Protein AF-A0A4S0JJ67-F1 (afdb_monomer)

Mean predicted aligned error: 5.37 Å

Structure (mmCIF, N/CA/C/O backbone):
data_AF-A0A4S0JJ67-F1
#
_entry.id   AF-A0A4S0JJ67-F1
#
loop_
_atom_site.group_PDB
_atom_site.id
_atom_site.type_symbol
_atom_site.label_atom_id
_atom_site.label_alt_id
_atom_site.label_comp_id
_atom_site.label_asym_id
_atom_site.label_entity_id
_atom_site.label_seq_id
_atom_site.pdbx_PDB_ins_code
_atom_site.Cartn_x
_atom_site.Cartn_y
_atom_site.Cartn_z
_atom_site.occupancy
_atom_site.B_iso_or_equiv
_atom_site.auth_seq_id
_atom_site.auth_comp_id
_atom_site.auth_asym_id
_atom_site.auth_atom_id
_atom_site.pdbx_PDB_model_num
ATOM 1 N N . GLY A 1 1 ? 4.771 10.484 -2.980 1.00 54.16 1 GLY A N 1
ATOM 2 C CA . GLY A 1 1 ? 5.658 11.636 -2.751 1.00 54.16 1 GLY A CA 1
ATOM 3 C C . GLY A 1 1 ? 7.096 11.160 -2.719 1.00 54.16 1 GLY A C 1
ATOM 4 O O . GLY A 1 1 ? 7.292 9.951 -2.617 1.00 54.16 1 GLY A O 1
ATOM 5 N N . PRO A 1 2 ? 8.080 12.063 -2.842 1.00 56.19 2 PRO A N 1
ATOM 6 C CA . PRO A 1 2 ? 9.457 11.760 -2.454 1.00 56.19 2 PRO A CA 1
ATOM 7 C C . PRO A 1 2 ? 9.528 11.520 -0.931 1.00 56.19 2 PRO A C 1
ATOM 9 O O . PRO A 1 2 ? 8.606 11.926 -0.225 1.00 56.19 2 PRO A O 1
ATOM 12 N N . CYS A 1 3 ? 10.609 10.894 -0.455 1.00 64.25 3 CYS A N 1
ATOM 13 C CA . CYS A 1 3 ? 10.884 10.560 0.960 1.00 64.25 3 CYS A CA 1
ATOM 14 C C . CYS A 1 3 ? 10.233 9.260 1.487 1.00 64.25 3 CYS A C 1
ATOM 16 O O . CYS A 1 3 ? 9.478 8.590 0.780 1.00 64.25 3 CYS A O 1
ATOM 18 N N . THR A 1 4 ? 10.616 8.849 2.702 1.00 69.06 4 THR A N 1
ATOM 19 C CA . THR A 1 4 ? 10.081 7.666 3.407 1.00 69.06 4 THR A CA 1
ATOM 20 C C . THR A 1 4 ? 8.768 7.994 4.133 1.00 69.06 4 THR A C 1
ATOM 22 O O . THR A 1 4 ? 8.506 9.168 4.400 1.00 69.06 4 THR A O 1
ATOM 25 N N . PRO A 1 5 ? 7.926 7.005 4.502 1.00 70.00 5 PRO A N 1
ATOM 26 C CA . PRO A 1 5 ? 6.691 7.296 5.238 1.00 70.00 5 PRO A CA 1
ATOM 27 C C . PRO A 1 5 ? 6.927 8.009 6.574 1.00 70.00 5 PRO A C 1
ATOM 29 O O . PRO A 1 5 ? 6.112 8.836 6.966 1.00 70.00 5 PRO A O 1
ATOM 32 N N . ASN A 1 6 ? 8.066 7.759 7.229 1.00 70.12 6 ASN A N 1
ATOM 33 C CA . ASN A 1 6 ? 8.488 8.460 8.450 1.00 70.12 6 ASN A CA 1
ATOM 34 C C . ASN A 1 6 ? 8.631 9.974 8.262 1.00 70.12 6 ASN A C 1
ATOM 36 O O . ASN A 1 6 ? 8.475 10.740 9.205 1.00 70.12 6 ASN A O 1
ATOM 40 N N . GLU A 1 7 ? 8.925 10.404 7.040 1.00 72.38 7 GLU A N 1
ATOM 41 C CA . GLU A 1 7 ? 9.117 11.806 6.676 1.00 72.38 7 GLU A CA 1
ATOM 42 C C . GLU A 1 7 ? 7.844 12.403 6.050 1.00 72.38 7 GLU A C 1
ATOM 44 O O . GLU A 1 7 ? 7.816 13.582 5.705 1.00 72.38 7 GLU A O 1
ATOM 49 N N . ALA A 1 8 ? 6.763 11.620 5.926 1.00 69.44 8 ALA A N 1
ATOM 50 C CA . ALA A 1 8 ? 5.505 12.016 5.287 1.00 69.44 8 ALA A CA 1
ATOM 51 C C . ALA A 1 8 ? 4.609 12.917 6.167 1.00 69.44 8 ALA A C 1
ATOM 53 O O . ALA A 1 8 ? 3.386 12.959 5.981 1.00 69.44 8 ALA A O 1
ATOM 54 N N . GLY A 1 9 ? 5.202 13.638 7.124 1.00 72.62 9 GLY A N 1
ATOM 55 C CA . GLY A 1 9 ? 4.523 14.584 8.010 1.00 72.62 9 GLY A CA 1
ATOM 56 C C . GLY A 1 9 ? 3.332 13.969 8.753 1.00 72.62 9 GLY A C 1
ATOM 57 O O . GLY A 1 9 ? 3.423 12.880 9.312 1.00 72.62 9 GLY A O 1
ATOM 58 N N . VAL A 1 10 ? 2.187 14.659 8.719 1.00 84.62 10 VAL A N 1
ATOM 59 C CA . VAL A 1 10 ? 0.943 14.273 9.421 1.00 84.62 10 VAL A CA 1
ATOM 60 C C . VAL A 1 10 ? 0.247 13.033 8.845 1.00 84.62 10 VAL A C 1
ATOM 62 O O . VAL A 1 10 ? -0.761 12.585 9.386 1.00 84.62 10 VAL A O 1
ATOM 65 N N . SER A 1 11 ? 0.743 12.475 7.735 1.00 86.88 11 SER A N 1
ATOM 66 C CA . SER A 1 11 ? 0.039 11.422 6.992 1.00 86.88 11 SER A CA 1
ATOM 67 C C . SER A 1 11 ? -0.136 10.141 7.808 1.00 86.88 11 SER A C 1
ATOM 69 O O . SER A 1 11 ? -1.208 9.546 7.770 1.00 86.88 11 SER A O 1
ATOM 71 N N . LEU A 1 12 ? 0.887 9.721 8.563 1.00 89.44 12 LEU A N 1
ATOM 72 C CA . LEU A 1 12 ? 0.806 8.509 9.390 1.00 89.44 12 LEU A CA 1
ATOM 73 C C . LEU A 1 12 ? -0.224 8.669 10.512 1.00 89.44 12 LEU A C 1
ATOM 75 O O . LEU A 1 12 ? -1.055 7.790 10.725 1.00 89.44 12 LEU A O 1
ATOM 79 N N . GLU A 1 13 ? -0.207 9.821 11.182 1.00 90.25 13 GLU A N 1
ATOM 80 C CA . GLU A 1 13 ? -1.155 10.142 12.248 1.00 90.25 13 GLU A CA 1
ATOM 81 C C . GLU A 1 13 ? -2.593 10.225 11.717 1.00 90.25 13 GLU A C 1
ATOM 83 O O . GLU A 1 13 ? -3.520 9.710 12.342 1.00 90.25 13 GLU A O 1
ATOM 88 N N . LEU A 1 14 ? -2.786 10.814 10.533 1.00 93.00 14 LEU A N 1
ATOM 89 C CA . LEU A 1 14 ? -4.088 10.879 9.872 1.00 93.00 14 LEU A CA 1
ATOM 90 C C . LEU A 1 14 ? -4.616 9.478 9.555 1.00 93.00 14 LEU A C 1
ATOM 92 O O . LEU A 1 14 ? -5.760 9.177 9.891 1.00 93.00 14 LEU A O 1
ATOM 96 N N . ILE A 1 15 ? -3.790 8.617 8.953 1.00 93.62 15 ILE A N 1
ATOM 97 C CA . ILE A 1 15 ? -4.171 7.231 8.645 1.00 93.62 15 ILE A CA 1
ATOM 98 C C . ILE A 1 15 ? -4.542 6.490 9.932 1.00 93.62 15 ILE A 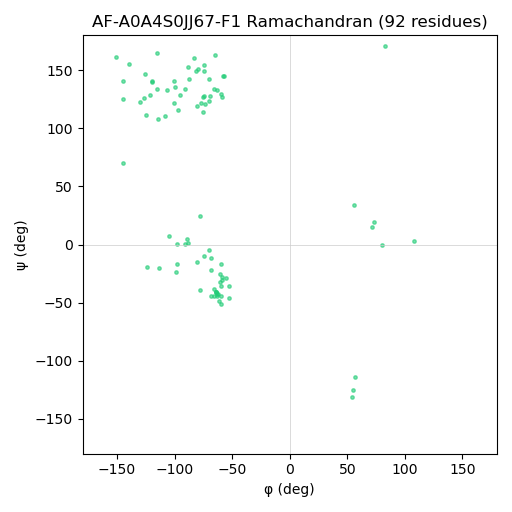C 1
ATOM 100 O O . ILE A 1 15 ? -5.575 5.830 9.975 1.00 93.62 15 ILE A O 1
ATOM 104 N N . GLN A 1 16 ? -3.751 6.643 10.996 1.00 92.19 16 GLN A N 1
ATOM 105 C CA . GLN A 1 16 ? -4.004 5.977 12.271 1.00 92.19 16 GLN A CA 1
ATOM 106 C C . GLN A 1 16 ? -5.323 6.426 12.916 1.00 92.19 16 GLN A C 1
ATOM 108 O O . GLN A 1 16 ? -6.069 5.597 13.435 1.00 92.19 16 GLN A O 1
ATOM 113 N N . ARG A 1 17 ? -5.626 7.729 12.884 1.00 95.00 17 ARG A N 1
ATOM 114 C CA . ARG A 1 17 ? -6.831 8.292 13.514 1.00 95.00 17 ARG A CA 1
ATOM 115 C C . ARG A 1 17 ? -8.100 8.072 12.693 1.00 95.00 17 ARG A C 1
ATOM 117 O O . ARG A 1 17 ? -9.154 7.833 13.274 1.00 95.00 17 ARG A O 1
ATOM 124 N N . LEU A 1 18 ? -8.018 8.195 11.368 1.00 95.25 18 LEU A N 1
ATOM 125 C CA . LEU A 1 18 ? -9.189 8.166 10.484 1.00 95.25 18 LEU A CA 1
ATOM 126 C C . LEU A 1 18 ? -9.428 6.804 9.834 1.00 95.25 18 LEU A C 1
ATOM 128 O O . LEU A 1 18 ? -10.567 6.512 9.488 1.00 95.25 18 LEU A O 1
ATOM 132 N N . GLY A 1 19 ? -8.407 5.955 9.702 1.00 93.62 19 GLY A N 1
ATOM 133 C CA .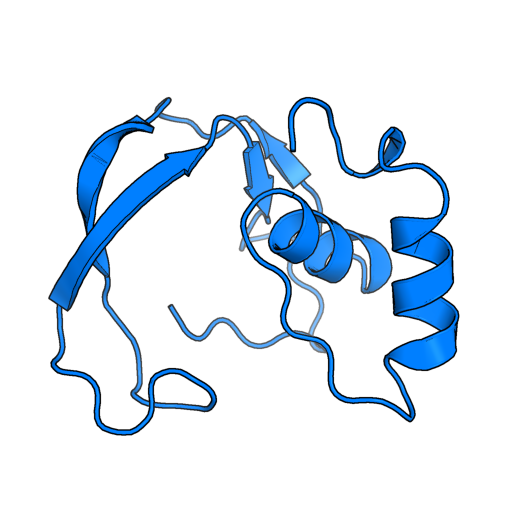 GLY A 1 19 ? -8.521 4.629 9.085 1.00 93.62 19 GLY A CA 1
ATOM 134 C C . GLY A 1 19 ? -9.635 3.736 9.656 1.00 93.62 19 GLY A C 1
ATOM 135 O O 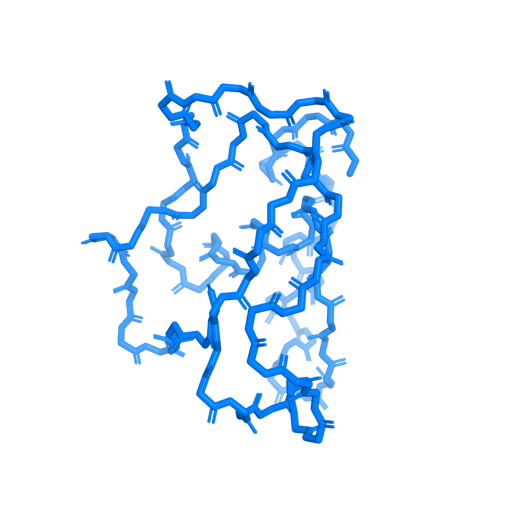. GLY A 1 19 ? -10.281 3.043 8.873 1.00 93.62 19 GLY A O 1
ATOM 136 N N . PRO A 1 20 ? -9.938 3.765 10.972 1.00 93.69 20 PRO A N 1
ATOM 137 C CA . PRO A 1 20 ? -11.042 2.980 11.530 1.00 93.69 20 PRO A CA 1
ATOM 138 C C . PRO A 1 20 ? -12.449 3.437 11.113 1.00 93.69 20 PRO A C 1
ATOM 140 O O . PRO A 1 20 ? -13.391 2.656 11.219 1.00 93.69 20 PRO A O 1
ATOM 143 N N . THR A 1 21 ? -12.627 4.694 10.693 1.00 96.75 21 THR A N 1
ATOM 144 C CA . THR A 1 21 ? -13.959 5.296 10.468 1.00 96.75 21 THR A CA 1
ATOM 145 C C . THR A 1 21 ? -14.161 5.844 9.062 1.00 96.75 21 THR A C 1
ATOM 147 O O . THR A 1 21 ? -15.295 6.043 8.635 1.00 96.75 21 THR A O 1
ATOM 150 N N . THR A 1 22 ? -13.076 6.098 8.337 1.00 96.00 22 THR A N 1
ATOM 151 C CA . THR A 1 22 ? -13.077 6.739 7.025 1.00 96.00 22 THR A CA 1
ATOM 152 C C . THR A 1 22 ? -12.324 5.848 6.042 1.00 96.00 22 THR A C 1
ATOM 154 O O . THR A 1 22 ? -11.170 5.511 6.304 1.00 96.00 22 THR A O 1
ATOM 157 N N . PRO A 1 23 ? -12.919 5.477 4.895 1.00 95.06 23 PRO A N 1
ATOM 158 C CA . PRO A 1 23 ? -12.194 4.752 3.858 1.00 95.06 23 PRO A CA 1
ATOM 159 C C . PRO A 1 23 ? -10.991 5.556 3.339 1.00 95.06 23 PRO A C 1
ATOM 161 O O . PRO A 1 23 ? -11.137 6.714 2.949 1.00 95.06 23 PRO A O 1
ATOM 164 N N . ILE A 1 24 ? -9.806 4.937 3.300 1.00 95.25 24 ILE A N 1
ATOM 165 C CA . ILE A 1 24 ? -8.562 5.558 2.819 1.00 95.25 24 ILE A CA 1
ATOM 166 C C . ILE A 1 24 ? -7.991 4.742 1.657 1.00 95.25 24 ILE A C 1
ATOM 168 O O . ILE A 1 24 ? -7.765 3.540 1.780 1.00 95.25 24 ILE A O 1
ATOM 172 N N . LEU A 1 25 ? -7.689 5.417 0.545 1.00 94.62 25 LEU A N 1
ATOM 173 C CA . LEU A 1 25 ? -6.931 4.858 -0.575 1.00 94.62 25 LEU A CA 1
ATOM 174 C C . LEU A 1 25 ? -5.532 5.483 -0.622 1.00 94.62 25 LEU A C 1
ATOM 176 O O . LEU A 1 25 ? -5.375 6.660 -0.942 1.00 94.62 25 LEU A O 1
ATOM 180 N N . GLY A 1 26 ? -4.506 4.690 -0.318 1.00 91.94 26 GLY A N 1
ATOM 181 C CA . GLY A 1 26 ? -3.109 5.116 -0.383 1.00 91.94 26 GLY A CA 1
ATOM 182 C C . GLY A 1 26 ? -2.455 4.745 -1.711 1.00 91.94 26 GLY A C 1
ATOM 183 O O . GLY A 1 26 ? -2.463 3.583 -2.103 1.00 91.94 26 GLY A O 1
ATOM 184 N N . VAL A 1 27 ? -1.818 5.713 -2.377 1.00 89.62 27 VAL A N 1
ATOM 185 C CA . VAL A 1 27 ? -1.042 5.492 -3.612 1.00 89.62 27 VAL A CA 1
ATOM 186 C C . VAL A 1 27 ? 0.412 5.912 -3.391 1.00 89.62 27 VAL A C 1
ATOM 188 O O . VAL A 1 27 ? 0.681 6.933 -2.753 1.00 89.62 27 VAL A O 1
ATOM 191 N N . CYS A 1 28 ? 1.366 5.138 -3.923 1.00 86.88 28 CYS A N 1
ATOM 192 C CA . CYS A 1 28 ? 2.806 5.386 -3.783 1.00 86.88 28 CYS A CA 1
ATOM 193 C C . CYS A 1 28 ? 3.216 5.460 -2.294 1.00 86.88 28 CYS A C 1
ATOM 195 O O . CYS A 1 28 ? 3.093 4.474 -1.570 1.00 86.88 28 CYS A O 1
ATOM 197 N N . LEU A 1 29 ? 3.649 6.627 -1.814 1.00 87.19 29 LEU A N 1
ATOM 198 C CA . LEU A 1 29 ? 3.995 6.859 -0.408 1.00 87.19 29 LEU A CA 1
ATOM 199 C C . LEU A 1 29 ? 2.806 6.618 0.536 1.00 87.19 29 LEU A C 1
ATOM 201 O O . LEU A 1 29 ? 3.000 6.136 1.644 1.00 87.19 29 LEU A O 1
ATOM 205 N N . GLY A 1 30 ? 1.575 6.890 0.088 1.00 90.00 30 GLY A N 1
ATOM 206 C CA . GLY A 1 30 ? 0.376 6.615 0.882 1.00 90.00 30 GLY A CA 1
ATOM 207 C C . GLY A 1 30 ? 0.162 5.118 1.111 1.00 90.00 30 GLY A C 1
ATOM 208 O O . GLY A 1 30 ? -0.183 4.717 2.215 1.00 90.00 30 GLY A O 1
ATOM 209 N N . HIS A 1 31 ? 0.436 4.282 0.103 1.00 92.19 31 HIS A N 1
ATOM 210 C CA . HIS A 1 31 ? 0.374 2.823 0.246 1.00 92.19 31 HIS A CA 1
ATOM 211 C C . HIS A 1 31 ? 1.406 2.322 1.269 1.00 92.19 31 HIS A C 1
ATOM 213 O O . HIS A 1 31 ? 1.082 1.527 2.148 1.00 92.19 31 HIS A O 1
ATOM 219 N N . GLN A 1 32 ? 2.633 2.847 1.201 1.00 91.00 32 GLN A N 1
ATOM 220 C CA . GLN A 1 32 ? 3.693 2.533 2.164 1.00 91.00 32 GLN A CA 1
ATOM 221 C C . GLN A 1 32 ? 3.336 3.005 3.581 1.00 91.00 32 GLN A C 1
ATOM 223 O O . GLN A 1 32 ? 3.566 2.278 4.541 1.00 91.00 32 GLN A O 1
ATOM 228 N N . GLY A 1 33 ? 2.740 4.194 3.709 1.00 92.38 33 GLY A N 1
ATOM 229 C CA . GLY A 1 33 ? 2.277 4.737 4.985 1.00 92.38 33 GLY A CA 1
ATOM 230 C C . GLY A 1 33 ? 1.189 3.886 5.631 1.00 92.38 33 GLY A C 1
ATOM 231 O O . GLY A 1 33 ? 1.283 3.614 6.821 1.00 92.38 33 GLY A O 1
ATOM 232 N N . ILE A 1 34 ? 0.213 3.399 4.856 1.00 93.88 34 ILE A N 1
ATOM 233 C CA . ILE A 1 34 ? -0.799 2.455 5.356 1.00 93.88 34 ILE A CA 1
ATOM 234 C C . ILE A 1 34 ? -0.120 1.188 5.874 1.00 93.88 34 ILE A C 1
ATOM 236 O O . ILE A 1 34 ? -0.342 0.812 7.022 1.00 93.88 34 ILE A O 1
ATOM 240 N N . GLY A 1 35 ? 0.751 0.572 5.067 1.00 92.31 35 GLY A N 1
ATOM 241 C CA . GLY A 1 35 ? 1.500 -0.614 5.485 1.00 92.31 35 GLY A CA 1
ATOM 242 C C . GLY A 1 35 ? 2.230 -0.390 6.809 1.00 92.31 35 GLY A C 1
ATOM 243 O O . GLY A 1 35 ? 2.103 -1.198 7.722 1.00 92.31 35 GLY A O 1
ATOM 244 N N . GLN A 1 36 ? 2.912 0.748 6.944 1.00 92.00 36 GLN A N 1
ATOM 245 C CA . GLN A 1 36 ? 3.672 1.086 8.142 1.00 92.00 36 GLN A CA 1
ATOM 246 C C . GLN A 1 36 ? 2.802 1.346 9.379 1.00 92.00 36 GLN A C 1
ATOM 248 O O . GLN A 1 36 ? 3.120 0.845 10.454 1.00 92.00 36 GLN A O 1
ATOM 253 N N . VAL A 1 37 ? 1.705 2.103 9.251 1.00 92.94 37 VAL A N 1
ATOM 254 C CA . VAL A 1 37 ? 0.801 2.415 10.377 1.00 92.94 37 VAL A CA 1
ATOM 255 C C . VAL A 1 37 ? 0.218 1.151 10.997 1.00 92.94 37 VAL A C 1
ATOM 257 O O . VAL A 1 37 ? 0.063 1.083 12.214 1.00 92.94 37 VAL A O 1
ATOM 260 N N . TYR A 1 38 ? -0.069 0.143 10.176 1.00 92.50 38 TYR A N 1
ATOM 261 C CA . TYR A 1 38 ? -0.625 -1.121 10.650 1.00 92.50 38 TYR A CA 1
ATOM 262 C C . TYR A 1 38 ? 0.433 -2.153 11.065 1.00 92.50 38 TYR A C 1
ATOM 264 O O . TYR A 1 38 ? 0.052 -3.231 11.505 1.00 92.50 38 TYR A O 1
ATOM 272 N N . GLY A 1 39 ? 1.730 -1.822 10.997 1.00 90.25 39 GLY A N 1
ATOM 273 C CA . GLY A 1 39 ? 2.827 -2.645 11.527 1.00 90.25 39 GLY A CA 1
ATOM 274 C C . GLY A 1 39 ? 3.706 -3.340 10.482 1.00 90.25 39 GLY A C 1
ATOM 275 O O . GLY A 1 39 ? 4.621 -4.069 10.851 1.00 90.25 39 GLY A O 1
ATOM 276 N N . GLY A 1 40 ? 3.468 -3.118 9.189 1.00 92.06 40 GLY A N 1
ATOM 277 C CA . GLY A 1 40 ? 4.329 -3.612 8.115 1.00 92.06 40 GLY A CA 1
ATOM 278 C C . GLY A 1 40 ? 5.640 -2.829 8.001 1.00 92.06 40 GLY A C 1
ATOM 279 O O . GLY A 1 40 ? 5.702 -1.626 8.254 1.00 92.06 40 GLY A O 1
ATOM 280 N N . THR A 1 41 ? 6.708 -3.495 7.564 1.00 90.44 41 THR A N 1
ATOM 281 C CA . THR A 1 41 ? 8.013 -2.848 7.363 1.00 90.44 41 THR A CA 1
ATOM 282 C C . THR A 1 41 ? 8.149 -2.334 5.935 1.00 90.44 41 THR A C 1
ATOM 284 O O . THR A 1 41 ? 7.873 -3.052 4.975 1.00 90.44 41 THR A O 1
ATOM 287 N N . VAL A 1 42 ? 8.620 -1.096 5.768 1.00 89.12 42 VAL A N 1
ATOM 288 C CA . VAL A 1 42 ? 8.928 -0.528 4.449 1.00 89.12 42 VAL A CA 1
ATOM 289 C C . 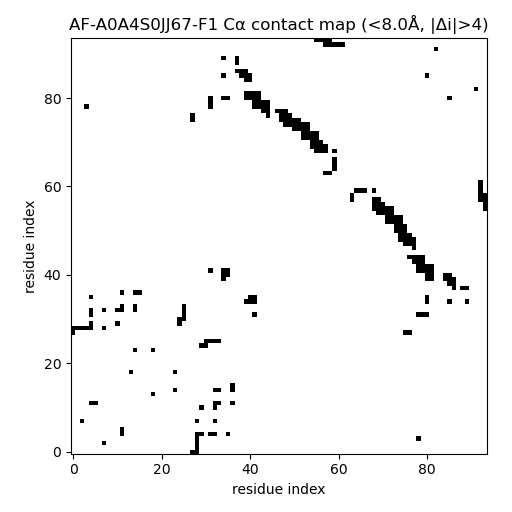VAL A 1 42 ? 10.421 -0.666 4.174 1.00 89.12 42 VAL A C 1
ATOM 291 O O . VAL A 1 42 ? 11.251 -0.078 4.863 1.00 89.12 42 VAL A O 1
ATOM 294 N N . ILE A 1 43 ? 10.763 -1.444 3.149 1.00 88.50 43 ILE A N 1
ATOM 295 C CA . ILE A 1 43 ? 12.143 -1.755 2.762 1.00 88.50 43 ILE A CA 1
ATOM 296 C C . ILE A 1 43 ? 12.469 -1.191 1.381 1.00 88.50 43 ILE A C 1
ATOM 298 O O . ILE A 1 43 ? 11.584 -0.837 0.597 1.00 88.50 43 ILE A O 1
ATOM 302 N N . ARG A 1 44 ? 13.761 -1.135 1.043 1.00 84.31 44 ARG A N 1
ATOM 303 C CA . ARG A 1 44 ? 14.185 -0.834 -0.330 1.00 84.31 44 ARG A CA 1
ATOM 304 C C . ARG A 1 44 ? 13.750 -1.947 -1.274 1.00 84.31 44 ARG A C 1
ATOM 306 O O . ARG A 1 44 ? 13.949 -3.126 -0.999 1.00 84.31 44 ARG A O 1
ATOM 313 N N . ALA A 1 45 ? 13.183 -1.556 -2.409 1.00 79.75 45 ALA A N 1
ATOM 314 C CA . ALA A 1 45 ? 12.870 -2.485 -3.479 1.00 79.75 45 ALA A CA 1
ATOM 315 C C . ALA A 1 45 ? 14.171 -3.094 -4.018 1.00 79.75 45 ALA A C 1
ATOM 317 O O . ALA A 1 45 ? 15.108 -2.359 -4.332 1.00 79.75 45 ALA A O 1
ATOM 318 N N . GLY A 1 46 ? 14.213 -4.420 -4.183 1.00 72.81 46 GLY A N 1
ATOM 319 C CA . GLY A 1 46 ? 15.380 -5.100 -4.761 1.00 72.81 46 GLY A CA 1
ATOM 320 C C . GLY A 1 46 ? 15.702 -4.646 -6.191 1.00 72.81 46 GLY A C 1
ATOM 321 O O . GLY A 1 46 ? 16.855 -4.683 -6.598 1.00 72.81 46 GLY A O 1
ATOM 322 N N . ASN A 1 47 ? 14.698 -4.155 -6.927 1.00 71.25 47 ASN A N 1
ATOM 323 C CA . ASN A 1 47 ? 14.851 -3.547 -8.246 1.00 71.25 47 ASN A CA 1
ATOM 324 C C . ASN A 1 47 ? 14.138 -2.192 -8.284 1.00 71.25 47 ASN A C 1
ATOM 326 O O . ASN A 1 47 ? 12.925 -2.116 -8.065 1.00 71.25 47 ASN A O 1
ATOM 330 N N . ILE A 1 48 ? 14.877 -1.129 -8.605 1.00 70.69 48 ILE A N 1
ATOM 331 C CA . ILE A 1 48 ? 14.314 0.213 -8.782 1.00 70.69 48 ILE A CA 1
ATOM 332 C C . ILE A 1 48 ? 13.553 0.251 -10.111 1.00 70.69 48 ILE A C 1
ATOM 334 O O . ILE A 1 48 ? 14.120 0.015 -11.178 1.00 70.69 48 ILE A O 1
ATOM 338 N N . MET A 1 49 ? 12.260 0.565 -10.048 1.00 68.75 49 MET A N 1
ATOM 339 C CA . MET A 1 49 ? 11.394 0.673 -11.223 1.00 68.75 49 MET A CA 1
ATOM 340 C C . MET A 1 49 ? 10.944 2.126 -11.358 1.00 68.75 49 MET A C 1
ATOM 342 O O . MET A 1 49 ? 10.161 2.600 -10.537 1.00 68.75 49 MET A O 1
ATOM 346 N N . HIS A 1 50 ? 11.479 2.827 -12.361 1.00 73.56 50 HIS A N 1
ATOM 347 C CA . HIS A 1 50 ? 11.203 4.235 -12.654 1.00 73.56 50 HIS A CA 1
ATOM 348 C C . HIS A 1 50 ? 10.735 4.337 -14.111 1.00 73.56 50 HIS A C 1
ATOM 350 O O . HIS A 1 50 ? 11.500 4.036 -15.026 1.00 73.56 50 HIS A O 1
ATOM 356 N N . GLY A 1 51 ? 9.461 4.670 -14.323 1.00 68.75 51 GLY A N 1
ATOM 357 C CA . GLY A 1 51 ? 8.879 4.854 -15.659 1.00 68.75 51 GLY A CA 1
ATOM 358 C C . GLY A 1 51 ? 8.680 3.572 -16.473 1.00 68.75 51 GLY A C 1
ATOM 359 O O . GLY A 1 51 ? 8.461 3.645 -17.677 1.00 68.75 51 GLY A O 1
ATOM 360 N N . LYS A 1 52 ? 8.751 2.395 -15.840 1.00 78.12 52 LYS A N 1
ATOM 361 C CA . LYS A 1 52 ? 8.531 1.099 -16.502 1.00 78.12 52 LYS A CA 1
ATOM 362 C C . LYS A 1 52 ? 7.129 0.583 -16.211 1.00 78.12 52 LYS A C 1
ATOM 364 O O . LYS A 1 52 ? 6.659 0.682 -15.077 1.00 78.12 52 LYS A O 1
ATOM 369 N N . THR A 1 53 ? 6.484 -0.007 -17.210 1.00 82.94 53 THR A N 1
ATOM 370 C CA . THR A 1 53 ? 5.228 -0.732 -17.013 1.00 82.94 53 THR A CA 1
ATOM 371 C C . THR A 1 53 ? 5.498 -2.124 -16.452 1.00 82.94 53 THR A C 1
ATOM 373 O O . THR A 1 53 ? 6.573 -2.707 -16.626 1.00 82.94 53 THR A O 1
ATOM 376 N N . SER A 1 54 ? 4.549 -2.654 -15.693 1.00 83.62 54 SER A N 1
ATOM 377 C CA . SER A 1 54 ? 4.577 -4.033 -15.222 1.00 83.62 54 SER A CA 1
ATOM 378 C C . SER A 1 54 ? 3.156 -4.586 -15.183 1.00 83.62 54 SER A C 1
ATOM 380 O O . SER A 1 54 ? 2.244 -3.859 -14.780 1.00 83.62 54 SER A O 1
ATOM 382 N N . PRO A 1 55 ? 2.962 -5.859 -15.564 1.00 88.62 55 PRO A N 1
ATOM 383 C CA . PRO A 1 55 ? 1.683 -6.522 -15.378 1.00 88.62 55 PRO A CA 1
ATOM 384 C C . PRO A 1 55 ? 1.441 -6.745 -13.882 1.00 88.62 55 PRO A C 1
ATOM 386 O O . PRO A 1 55 ? 2.293 -7.321 -13.200 1.00 88.62 55 PRO A O 1
ATOM 389 N N . ILE A 1 56 ? 0.286 -6.310 -13.386 1.00 90.25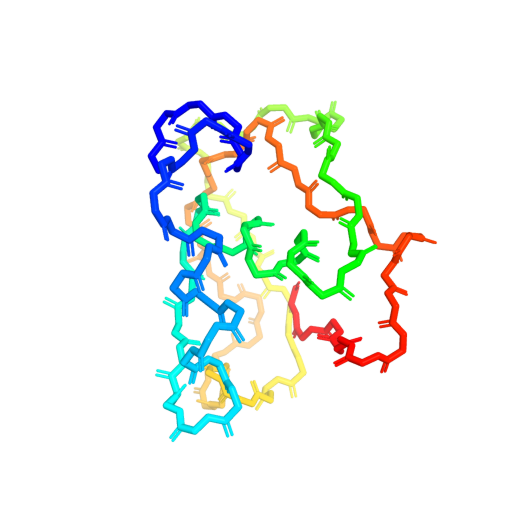 56 ILE A N 1
ATOM 390 C CA . ILE A 1 56 ? -0.134 -6.508 -11.995 1.00 90.25 56 ILE A CA 1
ATOM 391 C C . ILE A 1 56 ? -1.119 -7.670 -11.935 1.00 90.25 56 ILE A C 1
ATOM 393 O O . ILE A 1 56 ? -2.151 -7.645 -12.602 1.00 90.25 56 ILE A O 1
ATOM 397 N N . ARG A 1 57 ? -0.788 -8.701 -11.154 1.00 92.31 57 ARG A N 1
ATOM 398 C CA . ARG A 1 57 ? -1.723 -9.790 -10.848 1.00 92.31 57 ARG A CA 1
ATOM 399 C C . ARG A 1 57 ? -2.544 -9.397 -9.632 1.00 92.31 57 ARG A C 1
ATOM 401 O O . ARG A 1 57 ? -1.991 -8.815 -8.712 1.00 92.31 57 ARG A O 1
ATOM 408 N N . HIS A 1 58 ? -3.819 -9.749 -9.616 1.00 92.94 58 HIS A N 1
ATOM 409 C CA . HIS A 1 58 ? -4.695 -9.491 -8.479 1.00 92.94 58 HIS A CA 1
ATOM 410 C C . HIS A 1 58 ? -5.790 -10.549 -8.391 1.00 92.94 58 HIS A C 1
ATOM 412 O O . HIS A 1 58 ? -6.130 -11.194 -9.380 1.00 92.94 58 HIS A O 1
ATOM 418 N N . GLU A 1 59 ? -6.417 -10.664 -7.225 1.00 90.69 59 GLU A N 1
ATOM 419 C CA . GLU A 1 59 ? -7.544 -11.587 -7.013 1.00 90.69 59 GLU A CA 1
ATOM 420 C C . GLU A 1 59 ? -8.913 -10.954 -7.321 1.00 90.69 59 GLU A C 1
ATOM 422 O O . GLU A 1 59 ? -9.952 -11.560 -7.084 1.00 90.69 59 GLU A O 1
ATOM 427 N N . GLY A 1 60 ? -8.935 -9.716 -7.832 1.00 90.38 60 GLY A N 1
ATOM 428 C CA . GLY A 1 60 ? -10.179 -9.008 -8.173 1.00 90.38 60 GLY A CA 1
ATOM 429 C C . GLY A 1 60 ? -10.955 -8.532 -6.942 1.00 90.38 60 GLY A C 1
ATOM 430 O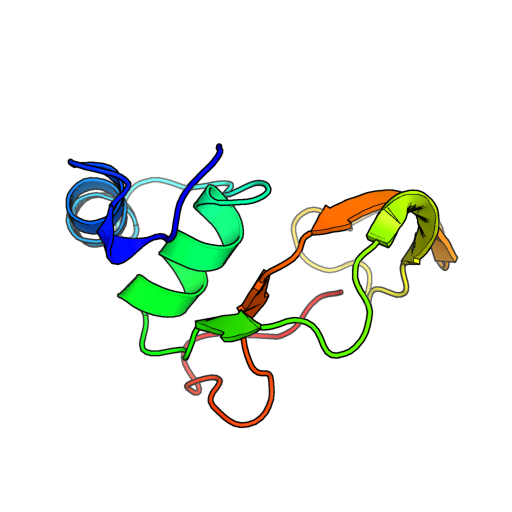 O . GLY A 1 60 ? -12.150 -8.260 -7.020 1.00 90.38 60 GLY A O 1
ATOM 431 N N . LYS A 1 61 ? -10.274 -8.445 -5.795 1.00 91.06 61 LYS A N 1
ATOM 432 C CA . LYS A 1 61 ? -10.821 -7.981 -4.520 1.00 91.06 61 LYS A CA 1
ATOM 433 C C . LYS A 1 61 ? -10.680 -6.466 -4.375 1.00 91.06 61 LYS A C 1
ATOM 435 O O . LYS A 1 61 ? -9.754 -5.855 -4.913 1.00 91.06 61 LYS A O 1
ATOM 440 N N . GLY A 1 62 ? -11.578 -5.865 -3.596 1.00 91.62 62 GLY A N 1
ATOM 441 C CA . GLY A 1 62 ? -11.530 -4.442 -3.258 1.00 91.62 62 GLY A CA 1
ATOM 442 C C . GLY A 1 62 ? -11.491 -3.551 -4.501 1.00 91.62 62 GLY A C 1
ATOM 443 O O . GLY A 1 62 ? -12.334 -3.670 -5.387 1.00 91.62 62 GLY A O 1
ATOM 444 N N . VAL A 1 63 ? -10.486 -2.678 -4.582 1.00 93.19 63 VAL A N 1
ATOM 445 C CA . VAL A 1 63 ? -10.319 -1.725 -5.696 1.00 93.19 63 VAL A CA 1
ATOM 446 C C . VAL A 1 63 ? -9.974 -2.379 -7.040 1.00 93.19 63 VAL A C 1
ATOM 448 O O . VAL A 1 63 ? -10.048 -1.710 -8.065 1.00 93.19 63 VAL A O 1
ATOM 451 N N . PHE A 1 64 ? -9.618 -3.668 -7.054 1.00 92.31 64 PHE A N 1
ATOM 452 C CA . PHE A 1 64 ? -9.331 -4.419 -8.281 1.00 92.31 64 PHE A CA 1
ATOM 453 C C . PHE A 1 64 ? -10.563 -5.124 -8.869 1.00 92.31 64 PHE A C 1
ATOM 455 O O . PHE A 1 64 ? -10.453 -5.803 -9.891 1.00 92.31 64 PHE A O 1
ATOM 462 N N . ALA A 1 65 ? -11.737 -4.995 -8.243 1.00 93.31 65 ALA A N 1
ATOM 463 C CA . ALA A 1 65 ? -12.963 -5.610 -8.739 1.00 93.31 65 ALA A CA 1
ATOM 464 C C . ALA A 1 65 ? -13.305 -5.119 -10.158 1.00 93.31 65 ALA A C 1
ATOM 466 O O . ALA A 1 65 ? -13.380 -3.920 -10.419 1.00 93.31 65 ALA A O 1
ATOM 467 N N . GLY A 1 66 ? -13.513 -6.064 -11.080 1.00 92.69 66 GLY A N 1
ATOM 468 C CA . GLY A 1 66 ? -13.840 -5.781 -12.483 1.00 92.69 66 GLY A CA 1
ATOM 469 C C . GLY A 1 66 ? -12.650 -5.404 -13.375 1.00 92.69 66 GLY A C 1
ATOM 470 O O . GLY A 1 66 ? -12.852 -5.182 -14.568 1.00 92.69 66 GLY A O 1
ATOM 471 N N . LEU A 1 67 ? -11.423 -5.354 -12.843 1.00 91.44 67 LEU A N 1
ATOM 472 C CA . LEU A 1 67 ? -10.223 -5.141 -13.655 1.00 91.44 67 LEU A CA 1
ATOM 473 C C . LEU A 1 67 ? -9.741 -6.446 -14.315 1.00 91.44 67 LEU A C 1
ATOM 475 O O . LEU A 1 67 ? -9.932 -7.531 -13.758 1.00 91.44 67 LEU A O 1
ATOM 479 N N . PRO A 1 68 ? -9.121 -6.366 -15.508 1.00 89.81 68 PRO A N 1
ATOM 480 C CA . PRO A 1 68 ? -8.547 -7.533 -16.163 1.00 89.81 68 PRO A CA 1
ATOM 481 C C . PRO A 1 68 ? -7.306 -8.030 -15.413 1.00 89.81 68 PRO A C 1
ATOM 483 O O . PRO A 1 68 ? -6.478 -7.231 -14.974 1.00 89.81 68 PRO A O 1
ATOM 486 N N . ASP A 1 69 ? -7.129 -9.353 -15.340 1.00 86.31 69 ASP A N 1
ATOM 487 C CA . ASP A 1 69 ? -5.885 -9.928 -14.819 1.00 86.31 69 ASP A CA 1
ATOM 488 C C . ASP A 1 69 ? -4.681 -9.426 -15.632 1.00 86.31 69 ASP A C 1
ATOM 490 O O . ASP A 1 69 ? -4.758 -9.227 -16.849 1.00 86.31 69 ASP A O 1
ATOM 494 N N . ARG A 1 70 ? -3.551 -9.224 -14.947 1.00 87.50 70 ARG A N 1
ATOM 495 C CA . ARG A 1 70 ? -2.304 -8.696 -15.522 1.00 87.50 70 ARG A CA 1
ATOM 496 C C . ARG A 1 70 ? -2.475 -7.343 -16.210 1.00 87.50 70 ARG A C 1
ATOM 498 O O . ARG A 1 70 ? -1.768 -7.067 -17.187 1.00 87.50 70 ARG A O 1
ATOM 505 N N . TYR A 1 71 ? -3.355 -6.480 -15.700 1.00 88.12 71 TYR A N 1
ATOM 506 C CA . TYR A 1 71 ? -3.466 -5.122 -16.224 1.00 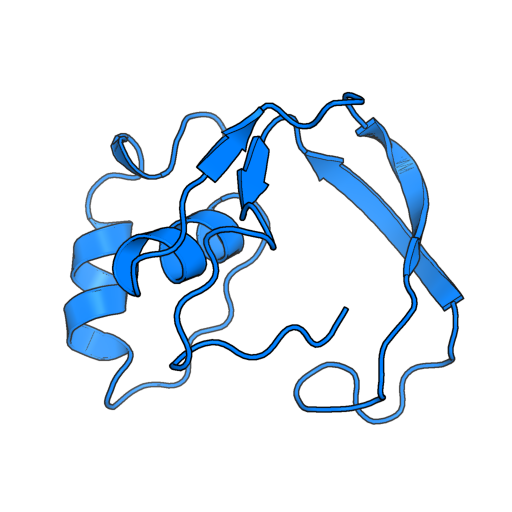88.12 71 TYR A CA 1
ATOM 507 C C . TYR A 1 71 ? -2.120 -4.386 -16.114 1.00 88.12 71 TYR A C 1
ATOM 509 O O . TYR A 1 71 ? -1.323 -4.601 -15.194 1.00 88.12 71 TYR A O 1
ATOM 517 N N . GLN A 1 72 ? -1.837 -3.539 -17.101 1.00 88.19 72 GLN A N 1
ATOM 518 C CA . GLN A 1 72 ? -0.573 -2.815 -17.174 1.00 88.19 72 GLN A CA 1
ATOM 519 C C . GLN A 1 72 ? -0.615 -1.592 -16.262 1.00 88.19 72 GLN A C 1
ATOM 521 O O . GLN A 1 72 ? -1.418 -0.684 -16.475 1.00 88.19 72 GLN A O 1
ATOM 526 N N . ALA A 1 73 ? 0.286 -1.547 -15.281 1.00 86.69 73 ALA A N 1
ATOM 527 C CA . ALA A 1 73 ? 0.474 -0.385 -14.422 1.00 86.69 73 ALA A CA 1
ATOM 528 C C . ALA A 1 73 ? 1.894 0.166 -14.552 1.00 86.69 73 ALA A C 1
ATOM 530 O O . ALA A 1 73 ? 2.875 -0.581 -14.613 1.00 86.69 73 ALA A O 1
ATOM 531 N N . THR A 1 74 ? 2.022 1.489 -14.545 1.00 83.94 74 THR A N 1
ATOM 532 C CA . THR A 1 74 ? 3.326 2.151 -14.470 1.00 83.94 74 THR A CA 1
ATOM 533 C C . THR A 1 74 ? 3.858 2.063 -13.046 1.00 83.94 74 THR A C 1
ATOM 535 O O . THR A 1 74 ? 3.182 2.448 -12.092 1.00 83.94 74 THR A O 1
ATOM 538 N N . ARG A 1 75 ? 5.088 1.569 -12.883 1.00 80.75 75 ARG A N 1
ATOM 539 C CA . ARG A 1 75 ? 5.750 1.466 -11.581 1.00 80.75 75 ARG A CA 1
ATOM 540 C C . ARG A 1 75 ? 6.734 2.610 -11.379 1.00 80.75 75 ARG A C 1
ATOM 542 O O . ARG A 1 75 ? 7.523 2.943 -12.264 1.00 80.75 75 ARG A O 1
ATOM 549 N N . TYR A 1 76 ? 6.679 3.171 -10.177 1.00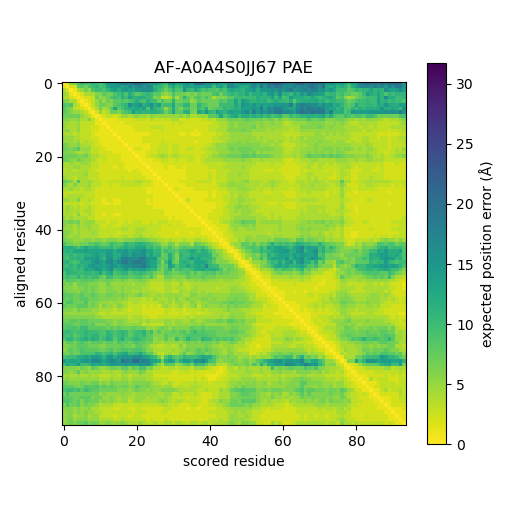 70.88 76 TYR A N 1
ATOM 550 C CA . TYR A 1 76 ? 7.510 4.283 -9.740 1.00 70.88 76 TYR A CA 1
ATOM 551 C C . TYR A 1 76 ? 7.851 4.113 -8.257 1.00 70.88 76 TYR A C 1
ATOM 553 O O . TYR A 1 76 ? 7.296 4.787 -7.393 1.00 70.88 76 TYR A O 1
ATOM 561 N N . HIS A 1 77 ? 8.695 3.130 -7.934 1.00 68.12 77 HIS A N 1
ATOM 562 C CA . HIS A 1 77 ? 8.941 2.776 -6.533 1.00 68.12 77 HIS A CA 1
ATOM 563 C C . HIS A 1 77 ? 10.393 2.350 -6.293 1.00 68.12 77 HIS A C 1
ATOM 565 O O . HIS A 1 77 ? 10.900 1.429 -6.936 1.00 68.12 77 HIS A O 1
ATOM 571 N N . SER A 1 78 ? 11.039 3.020 -5.337 1.00 67.19 78 SER A N 1
ATOM 572 C CA . SER A 1 78 ? 12.316 2.634 -4.720 1.00 67.19 78 SER A CA 1
ATOM 573 C C . SER A 1 78 ? 12.125 1.914 -3.379 1.00 67.19 78 SER A C 1
ATOM 575 O O . SER A 1 78 ? 13.047 1.253 -2.908 1.00 67.19 78 SER A O 1
ATOM 577 N N . LEU A 1 79 ? 10.933 2.020 -2.783 1.00 79.69 79 LEU A N 1
ATOM 578 C CA . LEU A 1 79 ? 10.546 1.414 -1.510 1.00 79.69 79 LEU A CA 1
ATOM 579 C C . LEU A 1 79 ? 9.266 0.587 -1.683 1.00 79.69 79 LEU A C 1
ATOM 581 O O . LEU A 1 79 ? 8.396 0.944 -2.485 1.00 79.69 79 LEU A O 1
ATOM 585 N N . VAL A 1 80 ? 9.151 -0.505 -0.933 1.00 86.00 80 VAL A N 1
ATOM 586 C CA . VAL A 1 80 ? 7.996 -1.416 -0.928 1.00 86.00 80 VAL A CA 1
ATOM 587 C C . VAL A 1 80 ? 7.676 -1.864 0.494 1.00 86.00 80 VAL A C 1
ATOM 589 O O . VAL A 1 80 ? 8.562 -1.879 1.346 1.00 86.00 80 VAL A O 1
ATOM 592 N N . VAL A 1 81 ? 6.422 -2.242 0.742 1.00 87.88 81 VAL A N 1
ATOM 593 C CA . VAL A 1 81 ? 6.043 -2.933 1.981 1.00 87.88 81 VAL A CA 1
ATOM 594 C C . VAL A 1 81 ? 6.537 -4.379 1.886 1.00 87.88 81 VAL A C 1
ATOM 596 O O . VAL A 1 81 ? 6.291 -5.051 0.882 1.00 87.88 81 VAL A O 1
ATOM 599 N N . ASP A 1 82 ? 7.279 -4.848 2.887 1.00 89.88 82 ASP A N 1
ATOM 600 C CA . ASP A 1 82 ? 7.802 -6.210 2.913 1.00 89.88 82 ASP A CA 1
ATOM 601 C C . ASP A 1 82 ? 6.694 -7.210 3.251 1.00 89.88 82 ASP A C 1
ATOM 603 O O . ASP A 1 82 ? 6.195 -7.256 4.378 1.00 89.88 82 ASP A O 1
ATOM 607 N N . LYS A 1 83 ? 6.368 -8.058 2.270 1.00 86.69 83 LYS A N 1
ATOM 608 C CA . LYS A 1 83 ? 5.384 -9.140 2.383 1.00 86.69 83 LYS A CA 1
ATOM 609 C C . LYS A 1 83 ? 5.668 -10.112 3.530 1.00 86.69 83 LYS A C 1
ATOM 611 O O . LYS A 1 83 ? 4.735 -10.708 4.044 1.00 86.69 83 LYS A O 1
ATOM 616 N N . ASN A 1 84 ? 6.934 -10.295 3.916 1.00 88.12 84 ASN A N 1
ATOM 617 C CA . ASN A 1 84 ? 7.300 -11.228 4.985 1.00 88.12 84 ASN A CA 1
ATOM 618 C C . ASN A 1 84 ? 7.072 -10.626 6.378 1.00 88.12 84 ASN A C 1
ATOM 620 O O . ASN A 1 84 ? 7.078 -11.349 7.368 1.00 88.12 84 ASN A O 1
ATOM 624 N N . SER A 1 85 ? 6.893 -9.305 6.445 1.00 87.75 85 SER A N 1
ATOM 625 C CA . SER A 1 85 ? 6.620 -8.554 7.671 1.00 87.75 85 SER A CA 1
ATOM 626 C C . SER A 1 85 ? 5.160 -8.111 7.779 1.00 87.75 85 SER A C 1
ATOM 628 O O . SER A 1 85 ? 4.837 -7.301 8.646 1.00 87.75 85 SER A O 1
ATOM 630 N N . LEU A 1 86 ? 4.293 -8.561 6.863 1.00 90.12 86 LEU A N 1
ATOM 631 C CA . LEU A 1 86 ? 2.913 -8.101 6.831 1.00 90.12 86 LEU A CA 1
ATOM 632 C C . LEU A 1 86 ? 2.154 -8.666 8.045 1.00 90.12 86 LEU A C 1
ATOM 634 O O . LEU A 1 86 ? 2.133 -9.883 8.220 1.00 90.12 86 LEU A O 1
ATOM 638 N N . PRO A 1 87 ? 1.540 -7.814 8.878 1.00 90.75 87 PRO A N 1
ATOM 639 C CA . PRO A 1 87 ? 0.726 -8.264 9.998 1.00 90.75 87 PRO A CA 1
ATOM 640 C C . PRO A 1 87 ? -0.620 -8.813 9.509 1.00 90.75 87 PRO A C 1
ATOM 642 O O . PRO A 1 87 ? -1.135 -8.362 8.487 1.00 90.75 87 PRO A O 1
ATOM 645 N N . ASP A 1 88 ? -1.237 -9.708 10.287 1.00 92.38 88 ASP A N 1
ATOM 646 C CA . ASP A 1 88 ? -2.494 -10.402 9.931 1.00 92.38 88 ASP A CA 1
ATOM 647 C C . ASP A 1 88 ? -3.690 -9.464 9.684 1.00 92.38 88 ASP A C 1
ATOM 649 O O . ASP A 1 88 ? -4.690 -9.852 9.085 1.00 92.38 88 ASP A O 1
ATOM 653 N N . VAL A 1 89 ? -3.599 -8.211 10.139 1.00 92.88 89 VAL A N 1
ATOM 654 C CA . VAL A 1 89 ? -4.610 -7.172 9.892 1.00 92.88 89 VAL A CA 1
ATOM 655 C C . VAL A 1 89 ? -4.580 -6.625 8.457 1.00 92.88 89 VAL A C 1
ATOM 657 O O . VAL A 1 89 ? -5.476 -5.873 8.080 1.00 92.88 89 VAL A O 1
ATOM 660 N N . LEU A 1 90 ? -3.562 -6.971 7.660 1.00 92.75 90 LEU A N 1
ATOM 661 C CA . LEU A 1 90 ? -3.423 -6.581 6.258 1.00 92.75 90 LEU A CA 1
ATOM 662 C C . LEU A 1 90 ? -3.486 -7.807 5.339 1.00 92.75 90 LEU A C 1
ATOM 664 O O . LEU A 1 90 ? -2.791 -8.797 5.542 1.00 92.75 90 LEU A O 1
ATOM 668 N N . GLU A 1 91 ? -4.262 -7.700 4.262 1.00 93.06 91 GLU A N 1
ATOM 669 C CA . GLU A 1 91 ? -4.354 -8.714 3.206 1.00 93.06 91 GLU A CA 1
ATOM 670 C C . GLU A 1 91 ? -3.629 -8.233 1.937 1.00 93.06 91 GLU A C 1
ATOM 672 O O . GLU A 1 91 ? -3.837 -7.108 1.472 1.00 93.06 91 GLU A O 1
ATOM 677 N N . VAL A 1 92 ? -2.790 -9.089 1.341 1.00 92.69 92 VAL A N 1
ATOM 678 C CA . VAL A 1 92 ? -2.163 -8.811 0.038 1.00 92.69 92 VAL A CA 1
ATOM 679 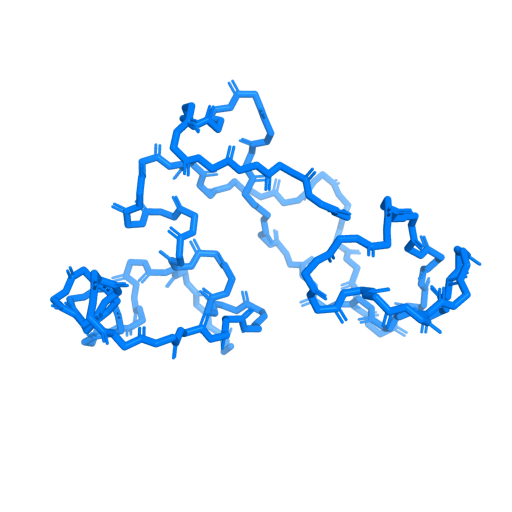C C . VAL A 1 92 ? -3.185 -9.036 -1.072 1.00 92.69 92 VAL A C 1
ATOM 681 O O . VAL A 1 92 ? -3.690 -10.141 -1.233 1.00 92.69 92 VAL A O 1
ATOM 684 N N . THR A 1 93 ? -3.455 -8.002 -1.869 1.00 91.88 93 THR A N 1
ATOM 685 C CA . THR A 1 93 ? -4.462 -8.058 -2.947 1.00 91.88 93 THR A CA 1
ATOM 686 C C . THR A 1 93 ? -3.880 -7.953 -4.361 1.00 91.88 93 THR A C 1
ATOM 688 O O . THR A 1 93 ? -4.555 -8.378 -5.304 1.00 91.88 93 THR A O 1
ATOM 691 N N . ALA A 1 94 ? -2.656 -7.421 -4.512 1.00 90.00 94 ALA A N 1
ATOM 692 C CA . ALA A 1 94 ? -1.928 -7.261 -5.777 1.00 90.00 94 ALA A CA 1
ATOM 693 C C . ALA A 1 94 ? -0.415 -7.043 -5.578 1.00 90.00 94 ALA A C 1
ATOM 695 O O . ALA A 1 94 ? -0.027 -6.607 -4.468 1.00 90.00 94 ALA A O 1
#

Foldseek 3Di:
DPDALVPVPCLLVCCLVCVVPHDDDADANGVRSNQVSQWFDKDFDPDAAQQDKWFDAFPCPDPNPPPDGRDIDRDGDRIDGDPVRGDPVDDDGD

Nearest PDB structures (foldseek):
  8hx8-assembly1_B  TM=9.272E-01  e=4.604E-08  Streptomyces venezuelae
  6qur-assembly1_A  TM=8.857E-01  e=2.220E-08  synthetic construct
  8hx8-assembly1_A  TM=9.201E-01  e=1.421E-07  Streptomyces venezuelae
  8hx7-assembly1_A  TM=8.775E-01  e=7.970E-07  Streptomyces venezuelae
  8hx7-assembly1_B  TM=8.618E-01  e=1.766E-06  Streptomyces venezuelae

Solvent-accessible surface area (backbone atoms only — not comparable to full-atom values): 5788 Å² total; per-residue (Å²): 99,88,78,54,54,92,70,47,68,67,52,45,61,48,47,66,70,38,53,88,82,41,96,79,88,49,63,68,40,40,38,42,24,54,37,40,67,71,61,22,44,75,40,73,39,96,63,75,37,74,86,40,73,44,67,44,57,56,80,42,57,79,96,40,51,91,58,65,76,48,43,80,42,78,36,74,38,59,60,39,60,38,78,92,45,55,38,92,93,58,82,91,59,105

Sequence (94 aa):
GPCTPNEAGVSLELIQRLGPTTPILGVCLGHQGIGQVYGGTVIRAGNIMHGKTSPIRHEGKGVFAGLPDRYQATRYHSLVVDKNSLPDVLEVTA

pLDDT: mean 85.89, std 9.5, range [54.16, 96.75]

Secondary structure (DSSP, 8-state):
--S-GGGSTTHHHHHHHHTTTS-----THHHHHHHHHTTPPEEEEEEEEEEEEEEEP--S-GGGTTPPTTEEEEEEEEEEE-GGG--TT-----

Radius of gyration: 13.6 Å; Cα contacts (8 Å, |Δi|>4): 134; chains: 1; bounding box: 29×26×31 Å